Protein AF-A0A1R3IN70-F1 (afdb_monomer)

Organism: NCBI:txid93759

InterPro domains:
  IPR002815 Spo11/DNA topoisomerase VI subunit A [PR01550] (19-40)
  IPR002815 Spo11/DNA topoisomerase VI subunit A [PR01550] (51-67)
  IPR002815 Spo11/DNA topoisomerase VI subunit A [PTHR10848] (3-156)
  IPR004085 DNA topoisomerase VI, subunit A [PR01552] (25-45)
  IPR004085 DNA topoisomerase VI, subunit A [PR01552] (129-152)
  IPR034136 Topoisomerase 6 subunit A/Spo11, TOPRIM domain [PF21180] (3-152)
  IPR034136 Topoisomerase 6 subunit A/Spo11, TOPRIM domain [cd00223] (4-142)
  IPR036078 Spo11/DNA topoisomerase VI subunit A superfamily [SSF56726] (3-155)

Structure (mmCIF, N/CA/C/O backbone):
data_AF-A0A1R3IN70-F1
#
_entry.id   AF-A0A1R3IN70-F1
#
loop_
_atom_site.group_PDB
_atom_site.id
_atom_site.type_symbol
_atom_site.label_atom_id
_atom_site.label_alt_id
_atom_site.label_comp_id
_atom_site.label_asym_id
_atom_site.label_entity_id
_atom_site.labe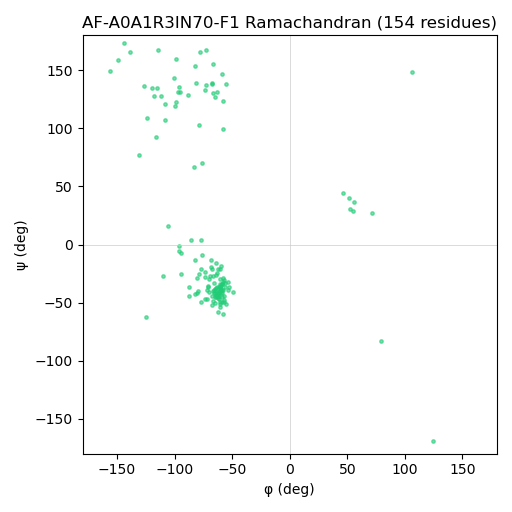l_seq_id
_atom_site.pdbx_PDB_ins_code
_atom_site.Cartn_x
_atom_site.Cartn_y
_atom_site.Cartn_z
_atom_site.occupancy
_atom_site.B_iso_or_equiv
_atom_site.auth_seq_id
_atom_site.auth_comp_id
_atom_site.auth_asym_id
_atom_site.auth_atom_id
_atom_site.pdbx_PDB_model_num
ATOM 1 N N . MET A 1 1 ? -3.339 13.122 -6.768 1.00 55.06 1 MET A N 1
ATOM 2 C CA . MET A 1 1 ? -4.687 13.752 -6.797 1.00 55.06 1 MET A CA 1
ATOM 3 C C . MET A 1 1 ? -5.665 12.988 -7.683 1.00 55.06 1 MET A C 1
ATOM 5 O O . MET A 1 1 ? -6.813 12.829 -7.290 1.00 55.06 1 MET A O 1
ATOM 9 N N . GLU A 1 2 ? -5.228 12.476 -8.835 1.00 73.19 2 GLU A N 1
ATOM 10 C CA . GLU A 1 2 ? -6.109 11.799 -9.799 1.00 73.19 2 GLU A CA 1
ATOM 11 C C . GLU A 1 2 ? -6.810 10.548 -9.251 1.00 73.19 2 GLU A C 1
ATOM 13 O O . GLU A 1 2 ? -8.000 10.366 -9.501 1.00 73.19 2 GLU A O 1
ATOM 18 N N . LEU A 1 3 ? -6.120 9.736 -8.441 1.00 82.44 3 LEU A N 1
ATOM 19 C CA . LEU A 1 3 ? -6.682 8.522 -7.842 1.00 82.44 3 LEU A CA 1
ATOM 20 C C . LEU A 1 3 ? -7.898 8.800 -6.946 1.00 82.44 3 LEU A C 1
ATOM 22 O O . LEU A 1 3 ? -8.958 8.202 -7.122 1.00 82.44 3 LEU A O 1
ATOM 26 N N . PHE A 1 4 ? -7.765 9.733 -6.002 1.00 86.44 4 PHE A N 1
ATOM 27 C CA . PHE A 1 4 ? -8.860 10.104 -5.106 1.00 86.44 4 PHE A CA 1
ATOM 28 C C . PHE A 1 4 ? -10.068 10.607 -5.900 1.00 86.44 4 PHE A C 1
ATOM 30 O O . PHE A 1 4 ? -11.185 10.120 -5.725 1.00 86.44 4 PHE A O 1
ATOM 37 N N . SER A 1 5 ? -9.833 11.541 -6.827 1.00 85.88 5 SER A N 1
ATOM 38 C CA . SER A 1 5 ? -10.886 12.070 -7.690 1.00 85.88 5 SER A CA 1
ATOM 39 C C . SER A 1 5 ? -11.545 10.970 -8.519 1.00 85.88 5 SER A C 1
ATOM 41 O O . SER A 1 5 ? -12.749 11.036 -8.756 1.00 85.88 5 SER A O 1
ATOM 43 N N . ARG A 1 6 ? -10.797 9.942 -8.935 1.00 85.00 6 ARG A N 1
ATOM 44 C CA . ARG A 1 6 ? -11.340 8.798 -9.667 1.00 85.00 6 ARG A CA 1
ATOM 45 C C . ARG A 1 6 ? -12.274 7.956 -8.805 1.00 85.00 6 ARG A C 1
ATOM 47 O O . ARG A 1 6 ? -13.414 7.736 -9.207 1.00 85.00 6 ARG A O 1
ATOM 54 N N . LEU A 1 7 ? -11.829 7.541 -7.619 1.00 88.12 7 LEU A N 1
ATOM 55 C CA . LEU A 1 7 ? -12.655 6.761 -6.690 1.00 88.12 7 LEU A CA 1
ATOM 56 C C . LEU A 1 7 ? -13.914 7.532 -6.267 1.00 88.12 7 LEU A C 1
ATOM 58 O O . LEU A 1 7 ? -14.991 6.946 -6.141 1.00 88.12 7 LEU A O 1
ATOM 62 N N . ALA A 1 8 ? -13.791 8.852 -6.102 1.00 88.69 8 ALA A N 1
ATOM 63 C CA . ALA A 1 8 ? -14.914 9.726 -5.796 1.00 88.69 8 ALA A CA 1
ATOM 64 C C . ALA A 1 8 ? -15.913 9.834 -6.963 1.00 88.69 8 ALA A C 1
ATOM 66 O O . ALA A 1 8 ? -17.119 9.723 -6.739 1.00 88.69 8 ALA A O 1
ATOM 67 N N . LYS A 1 9 ? -15.428 10.002 -8.205 1.00 87.69 9 LYS A N 1
ATOM 68 C CA . LYS A 1 9 ? -16.260 10.048 -9.425 1.00 87.69 9 LYS A CA 1
ATOM 69 C C . LYS A 1 9 ? -17.013 8.742 -9.658 1.00 87.69 9 LYS A C 1
ATOM 71 O O . LYS A 1 9 ? -18.203 8.773 -9.952 1.00 87.69 9 LYS A O 1
ATOM 76 N N . ASP A 1 10 ? -16.342 7.609 -9.467 1.00 86.75 10 ASP A N 1
ATOM 77 C CA . ASP A 1 10 ? -16.947 6.278 -9.590 1.00 86.75 10 ASP A CA 1
ATOM 78 C C . ASP A 1 10 ? -17.817 5.906 -8.364 1.00 86.75 10 ASP A C 1
ATOM 80 O O . ASP A 1 10 ? -18.344 4.795 -8.298 1.00 86.75 10 ASP A O 1
ATOM 84 N N . LYS A 1 11 ? -17.991 6.831 -7.400 1.00 88.38 11 LYS A N 1
ATOM 85 C CA . LYS A 1 11 ? -18.768 6.666 -6.158 1.00 88.38 11 LYS A CA 1
ATOM 86 C C . LYS A 1 11 ? -18.452 5.348 -5.450 1.00 88.38 11 LYS A C 1
ATOM 88 O O . LYS A 1 11 ? -19.353 4.644 -4.998 1.00 88.38 11 LYS A O 1
ATOM 93 N N . PHE A 1 12 ? -17.165 5.007 -5.358 1.00 89.25 12 PHE A N 1
ATOM 94 C CA . PHE A 1 12 ? -16.717 3.726 -4.805 1.00 89.25 12 PHE A CA 1
ATOM 95 C C . PHE A 1 12 ? -17.293 3.469 -3.401 1.00 89.25 12 PHE A C 1
ATOM 97 O O . PHE A 1 12 ? -17.766 2.368 -3.126 1.00 89.25 12 PHE A O 1
ATOM 104 N N . TYR A 1 13 ? -17.374 4.521 -2.581 1.00 89.38 13 TYR A N 1
ATOM 105 C CA . TYR A 1 13 ? -17.951 4.511 -1.233 1.00 89.38 13 TYR A CA 1
ATOM 106 C C . TYR A 1 13 ? -19.443 4.122 -1.167 1.00 89.38 13 TYR A C 1
ATOM 108 O O . TYR A 1 13 ? -19.910 3.689 -0.119 1.00 89.38 13 TYR A O 1
ATOM 116 N N . ASN A 1 14 ? -20.200 4.235 -2.267 1.00 88.31 14 ASN A N 1
ATOM 117 C CA . ASN A 1 14 ? -21.590 3.760 -2.331 1.00 88.31 14 ASN A CA 1
ATOM 118 C C . ASN A 1 14 ? -21.675 2.250 -2.569 1.00 88.31 14 ASN A C 1
ATOM 120 O O . ASN A 1 14 ? -22.653 1.616 -2.184 1.00 88.31 14 ASN A O 1
ATOM 124 N N . ARG A 1 15 ? -20.6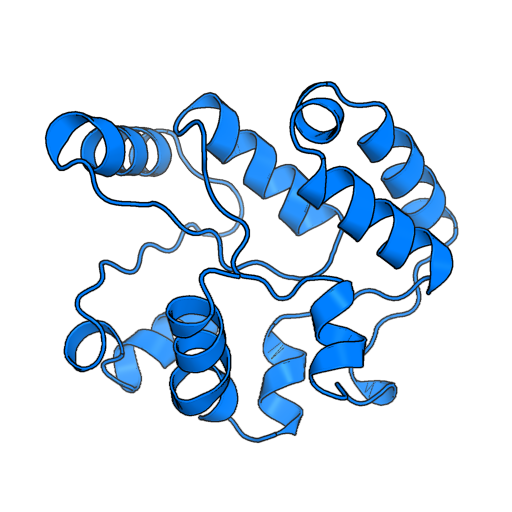78 1.678 -3.254 1.00 86.62 15 ARG A N 1
ATOM 125 C CA . ARG A 1 15 ? -20.630 0.246 -3.574 1.00 86.62 15 ARG A CA 1
ATOM 126 C C . ARG A 1 15 ? -19.964 -0.551 -2.455 1.00 86.62 15 ARG A C 1
ATOM 128 O O . ARG A 1 15 ? -20.383 -1.666 -2.167 1.00 86.62 15 ARG A O 1
ATOM 135 N N . PHE A 1 16 ? -18.946 0.038 -1.836 1.00 85.88 16 PHE A N 1
ATOM 136 C CA . PHE A 1 16 ? -18.258 -0.474 -0.659 1.00 85.88 16 PHE A CA 1
ATOM 137 C C . PHE A 1 16 ? -18.321 0.608 0.414 1.00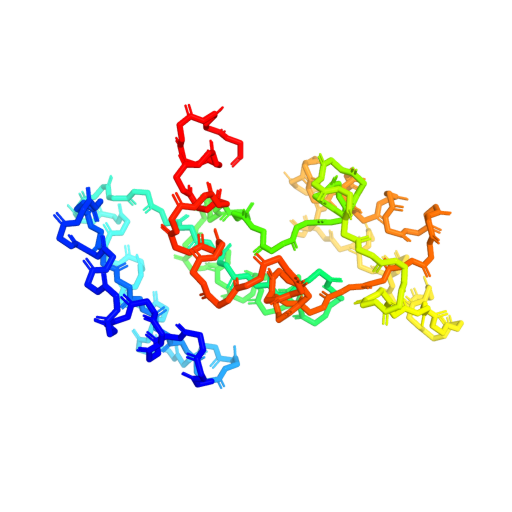 85.88 16 PHE A C 1
ATOM 139 O O . PHE A 1 16 ? -17.650 1.622 0.241 1.00 85.88 16 PHE A O 1
ATOM 146 N N . PRO A 1 17 ? -19.113 0.435 1.489 1.00 88.56 17 PRO A N 1
ATOM 147 C CA . PRO A 1 17 ? -19.213 1.420 2.560 1.00 88.56 17 PRO A CA 1
ATOM 148 C C . PRO A 1 17 ? -17.836 1.689 3.176 1.00 88.56 17 PRO A C 1
ATOM 150 O O . PRO A 1 17 ? -17.324 0.902 3.971 1.00 88.56 17 PRO A O 1
ATOM 153 N N . CYS A 1 18 ? -17.200 2.781 2.761 1.00 90.94 18 CYS A N 1
ATOM 154 C CA . CYS A 1 18 ? -15.849 3.132 3.171 1.00 90.94 18 CYS A CA 1
ATOM 155 C C . CYS A 1 18 ? -15.662 4.644 3.201 1.00 90.94 18 CYS A C 1
ATOM 157 O O . CYS A 1 18 ? -16.346 5.396 2.505 1.00 90.94 18 CYS A O 1
ATOM 159 N N . ILE A 1 19 ? -14.663 5.080 3.960 1.00 91.38 19 ILE A N 1
ATOM 160 C CA . ILE A 1 19 ? -14.248 6.477 4.026 1.00 91.38 19 ILE A CA 1
ATOM 161 C C . ILE A 1 19 ? -12.917 6.580 3.299 1.00 91.38 19 ILE A C 1
ATOM 163 O O . ILE A 1 19 ? -11.957 5.898 3.647 1.00 91.38 19 ILE A O 1
ATOM 167 N N . ILE A 1 20 ? -12.876 7.415 2.265 1.00 91.19 20 ILE A N 1
ATOM 168 C CA . ILE A 1 20 ? -11.674 7.621 1.461 1.00 91.19 20 ILE A CA 1
ATOM 169 C C . ILE A 1 20 ? -11.011 8.904 1.946 1.00 91.19 20 ILE A C 1
ATOM 171 O O . ILE A 1 20 ? -11.601 9.980 1.866 1.00 91.19 20 ILE A O 1
ATOM 175 N N . VAL A 1 21 ? -9.779 8.786 2.430 1.00 89.75 21 VAL A N 1
ATOM 176 C CA . VAL A 1 21 ? -8.956 9.912 2.879 1.00 89.75 21 VAL A CA 1
ATOM 177 C C . VAL A 1 21 ? -7.744 10.005 1.963 1.00 89.75 21 VAL A C 1
ATOM 179 O O . VAL A 1 21 ? -7.117 8.995 1.657 1.00 89.75 21 VAL A O 1
ATOM 182 N N . THR A 1 22 ? -7.408 11.211 1.515 1.00 87.38 22 THR A N 1
ATOM 183 C CA . THR A 1 22 ? -6.190 11.468 0.741 1.00 87.38 22 THR A CA 1
ATOM 184 C C . THR A 1 22 ? -5.301 12.430 1.513 1.00 87.38 22 THR A C 1
ATOM 186 O O . THR A 1 22 ? -5.737 13.518 1.876 1.00 87.38 22 THR A O 1
ATOM 189 N N . ALA A 1 23 ? -4.038 12.061 1.708 1.00 74.25 23 ALA A N 1
ATOM 190 C CA . ALA A 1 23 ? -2.991 13.010 2.067 1.00 74.25 23 ALA A CA 1
ATOM 191 C C . ALA A 1 23 ? -2.189 13.350 0.810 1.00 74.25 23 ALA A C 1
ATOM 193 O O . ALA A 1 23 ? -1.982 12.498 -0.056 1.00 74.25 23 ALA A O 1
ATOM 194 N N . LYS A 1 24 ? -1.757 14.602 0.678 1.00 72.19 24 LYS A N 1
ATOM 195 C CA . LYS A 1 24 ? -0.909 15.053 -0.432 1.00 72.19 24 LYS A CA 1
ATOM 196 C C . LYS A 1 24 ? 0.530 14.570 -0.200 1.00 72.19 24 LYS A C 1
ATOM 198 O O . LYS A 1 24 ? 1.391 15.390 0.091 1.00 72.19 24 LYS A O 1
ATOM 203 N N . TRP A 1 25 ? 0.768 13.262 -0.324 1.00 70.69 25 TRP A N 1
ATOM 204 C CA . TRP A 1 25 ? 2.045 12.576 -0.064 1.00 70.69 25 TRP A CA 1
ATOM 205 C C . TRP A 1 25 ? 2.322 12.329 1.415 1.00 70.69 25 TRP A C 1
ATOM 207 O O . TRP A 1 25 ? 2.030 11.247 1.918 1.00 70.69 25 TRP A O 1
ATOM 217 N N . GLN A 1 26 ? 2.847 13.327 2.124 1.00 76.19 26 GLN A N 1
ATOM 218 C CA . GLN A 1 26 ? 3.174 13.182 3.535 1.00 76.19 26 GLN A CA 1
ATOM 219 C C . GLN A 1 26 ? 1.955 13.544 4.389 1.00 76.19 26 GLN A C 1
ATOM 221 O O . GLN A 1 26 ? 1.362 14.608 4.183 1.00 76.19 26 GLN A O 1
ATOM 226 N N . PRO A 1 27 ? 1.550 12.687 5.340 1.00 79.00 27 PRO A N 1
ATOM 227 C CA . PRO A 1 27 ? 0.451 13.032 6.219 1.00 79.00 27 PRO A CA 1
ATOM 228 C C . PRO A 1 27 ? 0.813 14.196 7.125 1.00 79.00 27 PRO A C 1
ATOM 230 O O . PRO A 1 27 ? 1.827 14.161 7.829 1.00 79.00 27 PRO A O 1
ATOM 233 N N . ASP A 1 28 ? -0.067 15.187 7.171 1.00 85.69 28 ASP A N 1
ATOM 234 C CA . ASP A 1 28 ? -0.034 16.212 8.199 1.00 85.69 28 ASP A CA 1
ATOM 235 C C . ASP A 1 28 ? -0.505 15.648 9.550 1.00 85.69 28 ASP A C 1
ATOM 237 O O . ASP A 1 28 ? -1.058 14.548 9.662 1.00 85.69 28 ASP A O 1
ATOM 241 N N . VAL A 1 29 ? -0.265 16.411 10.617 1.00 85.56 29 VAL A N 1
ATOM 242 C CA . VAL A 1 29 ? -0.654 16.015 11.979 1.00 85.56 29 VAL A CA 1
ATOM 243 C C . VAL A 1 29 ? -2.165 15.769 12.066 1.00 85.56 29 VAL A C 1
ATOM 245 O O . VAL A 1 29 ? -2.590 14.810 12.708 1.00 85.56 29 VAL A O 1
ATOM 248 N N . ALA A 1 30 ? -2.969 16.593 11.388 1.00 89.00 30 ALA A N 1
ATOM 249 C CA . ALA A 1 30 ? -4.423 16.495 11.414 1.00 89.00 30 ALA A CA 1
ATOM 250 C C . ALA A 1 30 ? -4.926 15.183 10.794 1.00 89.00 30 ALA A C 1
ATOM 252 O O . ALA A 1 30 ? -5.738 14.497 11.416 1.00 89.00 30 ALA A O 1
ATOM 253 N N . THR A 1 31 ? -4.399 14.778 9.632 1.00 89.31 31 THR A N 1
ATOM 254 C CA . THR A 1 31 ? -4.778 13.512 8.985 1.00 89.31 31 THR A CA 1
ATOM 255 C C . THR A 1 31 ? -4.410 12.316 9.854 1.00 89.31 31 THR A C 1
ATOM 257 O O . THR A 1 31 ? -5.218 11.402 10.013 1.00 89.31 31 THR A O 1
ATOM 260 N N . ARG A 1 32 ? -3.227 12.327 10.485 1.00 88.62 32 ARG A N 1
ATOM 261 C CA . ARG A 1 32 ? -2.823 11.240 11.393 1.00 88.62 32 ARG A CA 1
ATOM 262 C C . ARG A 1 32 ? -3.742 11.126 12.605 1.00 88.62 32 ARG A C 1
ATOM 264 O O . ARG A 1 32 ? -4.157 10.026 12.962 1.00 88.62 32 ARG A O 1
ATOM 271 N N . LEU A 1 33 ? -4.092 12.254 13.225 1.00 89.12 33 LEU A N 1
ATOM 272 C CA . LEU A 1 33 ? -5.019 12.274 14.360 1.00 89.12 33 LEU A CA 1
ATOM 273 C C . LEU A 1 33 ? -6.424 11.826 13.958 1.00 89.12 33 LEU A C 1
ATOM 275 O O . LEU A 1 33 ? -7.071 11.104 14.716 1.00 89.12 33 LEU A O 1
ATOM 279 N N . PHE A 1 34 ? -6.879 12.216 12.767 1.00 91.00 34 PHE A N 1
ATOM 280 C CA . PHE A 1 34 ? -8.149 11.761 12.223 1.00 91.00 34 PHE A CA 1
ATOM 281 C C . PHE A 1 34 ? -8.158 10.238 12.065 1.00 91.00 34 PHE A C 1
ATOM 283 O O . PHE A 1 34 ? -9.013 9.579 12.650 1.00 91.00 34 PHE A O 1
ATOM 290 N N . LEU A 1 35 ? -7.168 9.659 11.377 1.00 90.75 35 LEU A N 1
ATOM 291 C CA . LEU A 1 35 ? -7.064 8.205 11.198 1.00 90.75 35 LEU A CA 1
ATOM 292 C C . LEU A 1 35 ? -6.980 7.455 12.533 1.00 90.75 35 LEU A C 1
ATOM 294 O O . LEU A 1 35 ? -7.685 6.460 12.716 1.00 90.75 35 LEU A O 1
ATOM 298 N N . LYS A 1 36 ? -6.213 7.983 13.496 1.00 89.81 36 LYS A N 1
ATOM 299 C CA . LYS A 1 36 ? -6.150 7.435 14.854 1.00 89.81 36 LYS A CA 1
ATOM 300 C C . LYS A 1 36 ? -7.534 7.391 15.501 1.00 89.81 36 LYS A C 1
ATOM 302 O O . LYS A 1 36 ? -7.918 6.339 15.997 1.00 89.81 36 LYS A O 1
ATOM 307 N N . LYS A 1 37 ? -8.311 8.480 15.440 1.00 91.38 37 LYS A N 1
ATOM 308 C CA . LYS A 1 37 ? -9.686 8.521 15.972 1.00 91.38 37 LYS A CA 1
ATOM 309 C C . LYS A 1 37 ? -10.607 7.522 15.273 1.00 91.38 37 LYS A C 1
ATOM 311 O O . LYS A 1 37 ? -11.326 6.794 15.951 1.00 91.38 37 LYS A O 1
ATOM 316 N N . MET A 1 38 ? -10.550 7.419 13.944 1.00 91.44 38 MET A N 1
ATOM 317 C CA . MET A 1 38 ? -11.355 6.443 13.192 1.00 91.44 38 MET A CA 1
ATOM 318 C C . MET A 1 38 ? -11.051 5.002 13.623 1.00 91.44 38 MET A C 1
ATOM 320 O O . MET A 1 38 ? -11.956 4.178 13.757 1.00 91.44 38 MET A O 1
ATOM 324 N N . LYS A 1 39 ? -9.779 4.700 13.890 1.00 89.75 39 LYS A N 1
ATOM 325 C CA . LYS A 1 39 ? -9.351 3.386 14.367 1.00 89.75 39 LYS A CA 1
ATOM 326 C C . LYS A 1 39 ? -9.726 3.149 15.832 1.00 89.75 39 LYS A C 1
ATOM 328 O O . LYS A 1 39 ? -10.240 2.083 16.147 1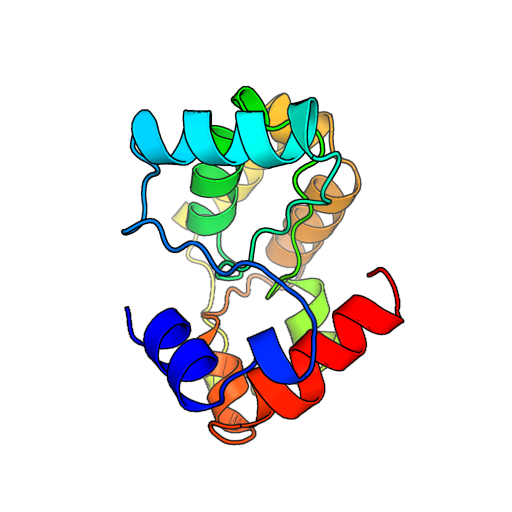.00 89.75 39 LYS A O 1
ATOM 333 N N . THR A 1 40 ? -9.479 4.097 16.738 1.00 89.69 40 THR A N 1
ATOM 334 C CA . THR A 1 40 ? -9.662 3.880 18.185 1.00 89.69 40 THR A CA 1
ATOM 335 C C . THR A 1 40 ? -11.106 4.051 18.642 1.00 89.69 40 THR A C 1
ATOM 337 O O . THR A 1 40 ? -11.584 3.262 19.450 1.00 89.69 40 THR A O 1
ATOM 340 N N . GLU A 1 41 ? -11.803 5.073 18.140 1.00 92.62 41 GLU A N 1
ATOM 341 C CA . GLU A 1 41 ? -13.166 5.413 18.567 1.00 92.62 41 GLU A CA 1
ATOM 342 C C . GLU A 1 41 ? -14.207 4.628 17.761 1.00 92.62 41 GLU A C 1
ATOM 344 O O . GLU A 1 41 ? -15.129 4.058 18.340 1.00 92.62 41 GLU A O 1
ATOM 349 N N . LEU A 1 42 ? -14.036 4.536 16.435 1.00 90.31 42 LEU A N 1
ATOM 350 C CA . LEU A 1 42 ? -14.992 3.851 15.553 1.00 90.31 42 LEU A CA 1
ATOM 351 C C . LEU A 1 42 ? -14.610 2.399 15.233 1.00 90.31 42 LEU A C 1
ATOM 353 O O . LEU A 1 42 ? -15.395 1.693 14.603 1.00 90.31 42 LEU A O 1
ATOM 357 N N . LYS A 1 43 ? -13.426 1.938 15.666 1.00 89.94 43 LYS A N 1
ATOM 358 C CA . LYS A 1 43 ? -12.926 0.566 15.446 1.00 89.94 43 LYS A CA 1
ATOM 359 C C . LYS A 1 43 ? -12.897 0.153 13.970 1.00 89.94 43 LYS A C 1
ATOM 361 O O . LYS A 1 43 ? -13.014 -1.028 13.648 1.00 89.94 43 LYS A O 1
ATOM 366 N N . LEU A 1 44 ? -12.725 1.119 13.067 1.00 90.69 44 LEU A N 1
ATOM 367 C CA . LEU A 1 44 ? -12.691 0.857 11.632 1.00 90.69 44 LEU A CA 1
ATOM 368 C C . LEU A 1 44 ? -11.303 0.361 11.196 1.00 90.69 44 LEU A C 1
ATOM 370 O O . LEU A 1 44 ? -10.287 0.893 11.657 1.00 90.69 44 LEU A O 1
ATOM 374 N N . PRO A 1 45 ? -11.221 -0.639 10.299 1.00 90.62 45 PRO A N 1
ATOM 375 C CA . PRO A 1 45 ? -9.955 -1.023 9.690 1.00 90.62 45 PRO A CA 1
ATOM 376 C C . PRO A 1 45 ? -9.447 0.097 8.773 1.00 90.62 45 PRO A C 1
ATOM 378 O O . PRO A 1 45 ? -10.218 0.707 8.032 1.00 90.62 45 PRO A O 1
ATOM 381 N N . VAL A 1 46 ? -8.138 0.354 8.819 1.00 91.12 46 VAL A N 1
ATOM 382 C CA . VAL A 1 46 ? -7.479 1.380 8.004 1.00 91.12 46 VAL A CA 1
ATOM 383 C C . VAL A 1 46 ? -6.583 0.693 6.984 1.00 91.12 46 VAL A C 1
ATOM 385 O O . VAL A 1 46 ? -5.756 -0.150 7.335 1.00 91.12 46 VAL A O 1
ATOM 388 N N . PHE A 1 47 ? -6.763 1.064 5.721 1.00 90.94 47 PHE A N 1
ATOM 389 C CA . PHE A 1 47 ? -6.032 0.516 4.588 1.00 90.94 47 PHE A CA 1
ATOM 390 C C . PHE A 1 47 ? -5.268 1.635 3.879 1.00 90.94 47 PHE A C 1
ATOM 392 O O . PHE A 1 47 ? -5.830 2.700 3.618 1.00 90.94 47 PHE A O 1
ATOM 399 N N . ALA A 1 48 ? -4.004 1.383 3.549 1.00 90.38 48 ALA A N 1
ATOM 400 C CA . ALA A 1 48 ? -3.164 2.252 2.740 1.00 90.38 48 ALA A CA 1
ATOM 401 C C . ALA A 1 48 ? -3.135 1.746 1.293 1.00 90.38 48 ALA A C 1
ATOM 403 O O . ALA A 1 48 ? -2.753 0.604 1.036 1.00 90.38 48 ALA A O 1
ATOM 404 N N . LEU A 1 49 ? -3.530 2.606 0.356 1.00 90.44 49 LEU A N 1
ATOM 405 C CA . LEU A 1 49 ? -3.417 2.377 -1.083 1.00 90.44 49 LEU A CA 1
ATOM 406 C C . LEU A 1 49 ? -2.317 3.305 -1.613 1.00 90.44 49 LEU A C 1
ATOM 408 O O . LEU A 1 49 ? -2.505 4.523 -1.636 1.00 90.44 49 LEU A O 1
ATOM 412 N N . MET A 1 50 ? -1.164 2.736 -1.955 1.00 88.94 50 MET A N 1
ATOM 413 C CA . MET A 1 50 ? 0.070 3.440 -2.315 1.00 88.94 50 MET A CA 1
ATOM 414 C C . MET A 1 50 ? 0.767 2.772 -3.505 1.00 88.94 50 MET A C 1
ATOM 416 O O . MET A 1 50 ? 0.442 1.647 -3.875 1.00 88.94 50 MET A O 1
ATOM 420 N N . ASP A 1 51 ? 1.717 3.470 -4.113 1.00 89.06 51 ASP A N 1
ATOM 421 C CA . ASP A 1 51 ? 2.519 2.907 -5.196 1.00 89.06 51 ASP A CA 1
ATOM 422 C C . ASP A 1 51 ? 3.424 1.772 -4.684 1.00 89.06 51 ASP A C 1
ATOM 424 O O . ASP A 1 51 ? 3.761 1.701 -3.497 1.00 89.06 51 ASP A O 1
ATOM 428 N N . SER A 1 52 ? 3.808 0.870 -5.587 1.00 88.00 52 SER A N 1
ATOM 429 C CA . SER A 1 52 ? 4.733 -0.229 -5.307 1.00 88.00 52 SER A CA 1
ATOM 430 C C . SER A 1 52 ? 6.172 0.270 -5.416 1.00 88.00 52 SER A C 1
ATOM 432 O O . SER A 1 52 ? 6.910 -0.122 -6.325 1.00 88.00 52 SER A O 1
ATOM 434 N N . ASP A 1 53 ? 6.560 1.162 -4.508 1.00 87.44 53 ASP A N 1
ATOM 435 C CA . ASP A 1 53 ? 7.903 1.726 -4.433 1.00 87.44 53 ASP A CA 1
ATOM 436 C C . ASP A 1 53 ? 8.365 1.967 -2.982 1.00 87.44 53 ASP A C 1
ATOM 438 O O . ASP A 1 53 ? 7.635 1.799 -1.998 1.00 87.44 53 ASP A O 1
ATOM 442 N N . LEU A 1 54 ? 9.633 2.355 -2.842 1.00 87.12 54 LEU A N 1
ATOM 443 C CA . LEU A 1 54 ? 10.251 2.613 -1.539 1.00 87.12 54 LEU A CA 1
ATOM 444 C C . LEU A 1 54 ? 9.681 3.861 -0.861 1.00 87.12 54 LEU A C 1
ATOM 446 O O . LEU A 1 54 ? 9.697 3.963 0.368 1.00 87.12 54 LEU A O 1
ATOM 450 N N . TYR A 1 55 ? 9.186 4.819 -1.645 1.00 85.50 55 TYR A N 1
ATOM 451 C CA . TYR A 1 55 ? 8.587 6.042 -1.124 1.00 85.50 55 TYR A CA 1
ATOM 452 C C . TYR A 1 55 ? 7.226 5.764 -0.480 1.00 85.50 55 TYR A C 1
ATOM 454 O O . TYR A 1 55 ? 6.952 6.296 0.597 1.00 85.50 55 TYR A O 1
ATOM 462 N N . GLY A 1 56 ? 6.418 4.882 -1.069 1.00 86.00 56 GLY A N 1
ATOM 463 C CA . GLY A 1 56 ? 5.153 4.404 -0.526 1.00 86.00 56 GLY A CA 1
ATOM 464 C C . GLY A 1 56 ? 5.337 3.784 0.854 1.00 86.00 56 GLY A C 1
ATOM 465 O O . GLY A 1 56 ? 4.692 4.205 1.813 1.00 86.00 56 GLY A O 1
ATOM 466 N N . LEU A 1 57 ? 6.304 2.874 1.000 1.00 86.19 57 LEU A N 1
ATOM 467 C CA . LEU A 1 57 ? 6.649 2.270 2.294 1.00 86.19 57 LEU A CA 1
ATOM 468 C C . LEU A 1 57 ? 7.140 3.297 3.327 1.00 86.19 57 LEU A C 1
ATOM 470 O O . LEU A 1 57 ? 6.725 3.249 4.487 1.00 86.19 57 LEU A O 1
ATOM 474 N N . LYS A 1 58 ? 7.963 4.272 2.920 1.00 86.19 58 LYS A N 1
ATOM 475 C CA . LYS A 1 58 ? 8.400 5.368 3.807 1.00 86.19 58 LYS A CA 1
ATOM 476 C C . LYS A 1 58 ? 7.248 6.261 4.263 1.00 86.19 58 LYS A C 1
ATOM 478 O O . LYS A 1 58 ? 7.240 6.730 5.395 1.00 86.19 58 LYS A O 1
ATOM 483 N N . ILE A 1 59 ? 6.275 6.527 3.400 1.00 86.75 59 ILE A N 1
ATOM 484 C CA . ILE A 1 59 ? 5.083 7.288 3.783 1.00 86.75 59 ILE A CA 1
ATOM 485 C C . ILE A 1 59 ? 4.209 6.449 4.721 1.00 86.75 59 ILE A C 1
ATOM 487 O O . ILE A 1 59 ? 3.693 6.973 5.709 1.00 86.75 59 ILE A O 1
ATOM 491 N N . MET A 1 60 ? 4.068 5.152 4.446 1.00 86.69 60 MET A N 1
ATOM 492 C CA . MET A 1 60 ? 3.295 4.227 5.272 1.00 86.69 60 MET A CA 1
ATOM 493 C C . MET A 1 60 ? 3.848 4.125 6.699 1.00 86.69 60 MET A C 1
ATOM 495 O O . MET A 1 60 ? 3.062 4.116 7.647 1.00 86.69 60 MET A O 1
ATOM 499 N N . SER A 1 61 ? 5.172 4.168 6.879 1.00 83.88 61 SER A N 1
ATOM 500 C CA . SER A 1 61 ? 5.791 4.173 8.213 1.00 83.88 61 SER A CA 1
ATOM 501 C C . SER A 1 61 ? 5.362 5.376 9.064 1.00 83.88 61 SER A C 1
ATOM 503 O O . SER A 1 61 ? 5.117 5.242 10.263 1.00 83.88 61 SER A O 1
ATOM 505 N N . ALA A 1 62 ? 5.162 6.546 8.447 1.00 83.88 62 ALA A N 1
ATOM 506 C CA . ALA A 1 62 ? 4.669 7.731 9.145 1.00 83.88 62 ALA A CA 1
ATOM 507 C C . ALA A 1 62 ? 3.221 7.570 9.647 1.00 83.88 62 ALA A C 1
ATOM 509 O O . ALA A 1 62 ? 2.831 8.211 10.628 1.00 83.88 62 ALA A O 1
ATOM 510 N N . TYR A 1 63 ? 2.419 6.728 8.987 1.00 82.44 63 TYR A N 1
ATOM 511 C CA . TYR A 1 63 ? 1.073 6.386 9.443 1.00 82.44 63 TYR A CA 1
ATOM 512 C C . TYR A 1 63 ? 1.088 5.328 10.537 1.00 82.44 63 TYR A C 1
ATOM 514 O O . TYR A 1 63 ? 0.364 5.500 11.519 1.00 82.44 63 TYR A O 1
ATOM 522 N N . ASP A 1 64 ? 1.927 4.300 10.404 1.00 79.50 64 ASP A N 1
ATOM 523 C CA . ASP A 1 64 ? 2.028 3.180 11.348 1.00 79.50 64 ASP A CA 1
ATOM 524 C C . ASP A 1 64 ? 2.333 3.650 12.782 1.00 79.50 64 ASP A C 1
ATOM 526 O O . ASP A 1 64 ? 1.719 3.191 13.743 1.00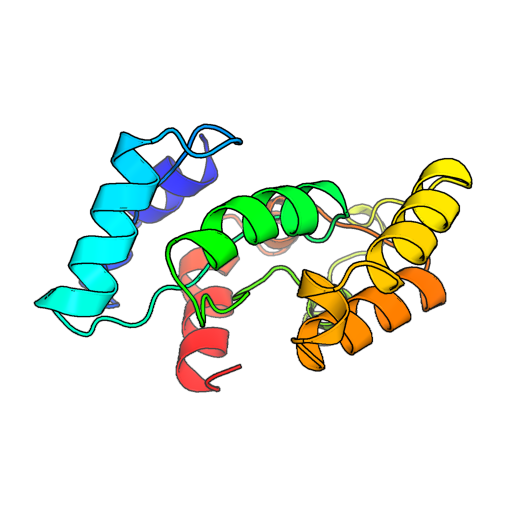 79.50 64 ASP A O 1
ATOM 530 N N . LEU A 1 65 ? 3.152 4.700 12.930 1.00 76.75 65 LEU A N 1
ATOM 531 C CA . LEU A 1 65 ? 3.429 5.337 14.228 1.00 76.75 65 LEU A CA 1
ATOM 532 C C . LEU A 1 65 ? 2.178 5.861 14.956 1.00 76.75 65 LEU A C 1
ATOM 534 O O . LEU A 1 65 ? 2.163 5.973 16.181 1.00 76.75 65 LEU A O 1
ATOM 538 N N . THR A 1 66 ? 1.137 6.244 14.215 1.00 77.56 66 THR A N 1
ATOM 539 C CA . THR A 1 66 ? -0.086 6.848 14.780 1.00 77.56 66 THR A CA 1
ATOM 540 C C . THR A 1 66 ? -1.300 5.938 14.703 1.00 77.56 66 THR A C 1
ATOM 542 O O . THR A 1 66 ? -2.208 6.058 15.528 1.00 77.56 66 THR A O 1
ATOM 545 N N . THR A 1 67 ? -1.302 5.041 13.724 1.00 81.88 67 THR A N 1
ATOM 546 C CA . THR A 1 67 ? -2.357 4.080 13.429 1.00 81.88 67 THR A CA 1
ATOM 547 C C . THR A 1 67 ? -1.695 2.711 13.271 1.00 81.88 67 THR A C 1
ATOM 549 O O . THR A 1 67 ? -1.496 2.271 12.137 1.00 81.88 67 THR A O 1
ATOM 552 N N . PRO A 1 68 ? -1.329 2.059 14.390 1.00 76.44 68 PRO A N 1
ATOM 553 C CA . PRO A 1 68 ? -0.774 0.714 14.341 1.00 76.44 68 PRO A CA 1
ATOM 554 C C . PRO A 1 68 ? -1.781 -0.234 13.675 1.00 76.44 68 PRO A C 1
ATOM 556 O O . PRO A 1 68 ? -3.002 -0.053 13.794 1.00 76.44 68 PRO A O 1
ATOM 559 N N . ASP A 1 69 ? -1.265 -1.225 12.953 1.00 81.00 69 ASP A N 1
ATOM 560 C CA . ASP A 1 69 ? -2.021 -2.181 12.127 1.00 81.00 69 ASP A CA 1
ATOM 561 C C . ASP A 1 69 ? -2.633 -1.587 10.847 1.00 81.00 69 ASP A C 1
ATOM 563 O O . ASP A 1 69 ? -3.672 -2.063 10.363 1.00 81.00 69 ASP A O 1
ATOM 567 N N . ILE A 1 70 ? -2.035 -0.530 10.290 1.00 87.44 70 ILE A N 1
ATOM 568 C CA . ILE A 1 70 ? -2.402 -0.081 8.946 1.00 87.44 70 ILE A CA 1
ATOM 569 C C . ILE A 1 70 ? -2.037 -1.165 7.924 1.00 87.44 70 ILE A C 1
ATOM 571 O O . ILE A 1 70 ? -0.911 -1.655 7.878 1.00 87.44 70 ILE A O 1
ATOM 575 N N . LYS A 1 71 ? -3.003 -1.564 7.092 1.00 88.00 71 LYS A N 1
ATOM 576 C CA . LYS A 1 71 ? -2.799 -2.626 6.098 1.00 88.00 71 LYS A CA 1
ATOM 577 C C . LYS A 1 71 ? -2.437 -2.048 4.739 1.00 88.00 71 LYS A C 1
ATOM 579 O O . LYS A 1 71 ? -3.149 -1.179 4.236 1.00 88.00 71 LYS A O 1
ATOM 584 N N . TRP A 1 72 ? -1.385 -2.568 4.114 1.00 89.69 72 TRP A N 1
ATOM 585 C CA . TRP A 1 72 ? -1.019 -2.197 2.748 1.00 89.69 72 TRP A CA 1
ATOM 586 C C . TRP A 1 72 ? -1.911 -2.931 1.740 1.00 89.69 72 TRP A C 1
ATOM 588 O O . TRP A 1 72 ? -1.727 -4.116 1.479 1.00 89.69 72 TRP A O 1
ATOM 598 N N . LEU A 1 73 ? -2.894 -2.220 1.185 1.00 90.12 73 LEU A N 1
ATOM 599 C CA . LEU A 1 73 ? -3.872 -2.760 0.230 1.00 90.12 73 LEU A CA 1
ATOM 600 C C . LEU A 1 73 ? -3.291 -2.916 -1.189 1.00 90.12 73 LEU A C 1
ATOM 602 O O . LEU A 1 73 ? -3.810 -3.670 -2.013 1.00 90.12 73 LEU A O 1
ATOM 606 N N . GLY A 1 74 ? -2.219 -2.182 -1.474 1.00 86.44 74 GLY A N 1
ATOM 607 C CA . GLY A 1 74 ? -1.438 -2.251 -2.703 1.00 86.44 74 GLY A CA 1
ATOM 608 C C . GLY A 1 74 ? -1.309 -0.903 -3.411 1.00 86.44 74 GLY A C 1
ATOM 609 O O . GLY A 1 74 ? -1.646 0.115 -2.812 1.00 86.44 74 GLY A O 1
ATOM 610 N N . ILE A 1 75 ? -0.810 -0.851 -4.648 1.00 90.75 75 ILE A N 1
ATOM 611 C CA . ILE A 1 75 ? -0.229 -1.995 -5.382 1.00 90.75 75 ILE A CA 1
ATOM 612 C C . ILE A 1 75 ? 1.006 -2.494 -4.638 1.00 90.75 75 ILE A C 1
ATOM 614 O O . ILE A 1 75 ? 1.856 -1.693 -4.259 1.00 90.75 75 ILE A O 1
ATOM 618 N N . ARG A 1 76 ? 1.087 -3.806 -4.413 1.00 91.81 76 ARG A N 1
ATOM 619 C CA . ARG A 1 76 ? 2.266 -4.443 -3.825 1.00 91.81 76 ARG A CA 1
ATOM 620 C C . ARG A 1 76 ? 3.153 -5.056 -4.915 1.00 91.81 76 ARG A C 1
ATOM 622 O O . ARG A 1 76 ? 2.647 -5.377 -5.991 1.00 91.81 76 ARG A O 1
ATOM 629 N N . PRO A 1 77 ? 4.441 -5.303 -4.644 1.00 91.44 77 PRO A N 1
ATOM 630 C CA . PRO A 1 77 ? 5.318 -6.054 -5.541 1.00 91.44 77 PRO A CA 1
ATOM 631 C C . PRO A 1 77 ? 4.715 -7.384 -6.017 1.00 91.44 77 PRO A C 1
ATOM 633 O O . PRO A 1 77 ? 4.778 -7.692 -7.205 1.00 91.44 77 PRO A O 1
ATOM 636 N N . SER A 1 78 ? 4.051 -8.131 -5.130 1.00 91.62 78 SER A N 1
ATOM 637 C CA . SER A 1 78 ? 3.361 -9.386 -5.469 1.00 91.62 78 SER A CA 1
ATOM 638 C C . SER A 1 78 ? 2.186 -9.210 -6.433 1.00 91.62 78 SER A C 1
ATOM 640 O O . SER A 1 78 ? 1.870 -10.119 -7.205 1.00 91.62 78 SER A O 1
ATOM 642 N N . ASP A 1 79 ? 1.566 -8.031 -6.442 1.00 91.75 79 ASP A N 1
ATOM 643 C CA . ASP A 1 79 ? 0.429 -7.720 -7.305 1.00 91.75 79 ASP A CA 1
ATOM 644 C C . ASP A 1 79 ? 0.842 -7.534 -8.764 1.00 91.75 79 ASP A C 1
ATOM 646 O O . ASP A 1 79 ? 0.027 -7.745 -9.663 1.00 91.75 79 ASP A O 1
ATOM 650 N N . LEU A 1 80 ? 2.109 -7.195 -9.013 1.00 89.44 80 LEU A N 1
ATOM 651 C CA . LEU A 1 80 ? 2.623 -7.020 -10.366 1.00 89.44 80 LEU A CA 1
ATOM 652 C C . LEU A 1 80 ? 2.507 -8.304 -11.175 1.00 89.44 80 LEU A C 1
ATOM 654 O O . LEU A 1 80 ? 1.969 -8.285 -12.282 1.00 89.44 80 LEU A O 1
ATOM 658 N N . ASP A 1 81 ? 2.959 -9.415 -10.602 1.00 89.38 81 ASP A N 1
ATOM 659 C CA . ASP A 1 81 ? 2.884 -10.722 -11.248 1.00 89.38 81 ASP A CA 1
ATOM 660 C C . ASP A 1 81 ? 1.488 -11.339 -11.113 1.00 89.38 81 ASP A C 1
ATOM 662 O O . ASP A 1 81 ? 0.964 -11.870 -12.088 1.00 89.38 81 ASP A O 1
ATOM 666 N N . LYS A 1 82 ? 0.833 -11.205 -9.949 1.00 90.12 82 LYS A N 1
ATOM 667 C CA . LYS A 1 82 ? -0.504 -11.777 -9.694 1.00 90.12 82 LYS A CA 1
ATOM 668 C C . LYS A 1 82 ? -1.586 -11.247 -10.640 1.00 90.12 82 LYS A C 1
ATOM 670 O O . LYS A 1 82 ? -2.495 -11.996 -10.990 1.00 90.12 82 LYS A O 1
ATOM 675 N N . TYR A 1 83 ? -1.521 -9.971 -11.019 1.00 89.62 83 TYR A N 1
ATOM 676 C CA . TYR A 1 83 ? -2.480 -9.347 -11.938 1.00 89.62 83 TYR A CA 1
ATOM 677 C C . TYR A 1 83 ? -1.901 -9.109 -13.336 1.00 89.62 83 TYR A C 1
ATOM 679 O O . TYR A 1 83 ? -2.474 -8.326 -14.088 1.00 89.62 83 TYR A O 1
ATOM 687 N N . GLU A 1 84 ? -0.776 -9.754 -13.667 1.00 89.69 84 GLU A N 1
ATOM 688 C CA . GLU A 1 84 ? -0.133 -9.685 -14.986 1.00 89.69 84 GLU A CA 1
ATOM 689 C C . GLU A 1 84 ? 0.088 -8.241 -15.471 1.00 89.69 84 GLU A C 1
ATOM 691 O O . GLU A 1 84 ? -0.107 -7.918 -16.644 1.00 89.69 84 GLU A O 1
ATOM 696 N N . ILE A 1 85 ? 0.488 -7.343 -14.559 1.00 89.44 85 ILE A N 1
ATOM 697 C CA . ILE A 1 85 ? 0.725 -5.934 -14.886 1.00 89.44 85 ILE A CA 1
ATOM 698 C C . ILE A 1 85 ? 1.797 -5.870 -15.988 1.00 89.44 85 ILE A C 1
ATOM 700 O O . ILE A 1 85 ? 2.896 -6.397 -15.769 1.00 89.44 85 ILE A O 1
ATOM 704 N N . PRO A 1 86 ? 1.519 -5.227 -17.143 1.00 89.25 86 PRO A N 1
ATOM 705 C CA . PRO A 1 86 ? 2.427 -5.214 -18.286 1.00 89.25 86 PRO A CA 1
ATOM 706 C C . PRO A 1 86 ? 3.822 -4.704 -17.923 1.00 89.25 86 PRO A C 1
ATOM 708 O O . PRO A 1 86 ? 3.946 -3.695 -17.230 1.00 89.25 86 PRO A O 1
ATOM 711 N N . GLU A 1 87 ? 4.874 -5.342 -18.444 1.00 87.56 87 GLU A N 1
ATOM 712 C CA . GLU A 1 87 ? 6.268 -4.980 -18.132 1.00 87.56 87 GLU A CA 1
ATOM 713 C C . GLU A 1 87 ? 6.589 -3.519 -18.489 1.00 87.56 87 GLU A C 1
ATOM 715 O O . GLU A 1 87 ? 7.316 -2.848 -17.767 1.00 87.56 87 GLU A O 1
ATOM 720 N N . GLN A 1 88 ? 5.960 -2.982 -19.537 1.00 88.44 88 GLN A N 1
ATOM 721 C CA . GLN A 1 88 ? 6.066 -1.573 -19.939 1.00 88.44 88 GLN A CA 1
ATOM 722 C C . GLN A 1 88 ? 5.545 -0.569 -18.893 1.00 88.44 88 GLN A C 1
ATOM 724 O O . GLN A 1 88 ? 5.895 0.605 -18.943 1.00 88.44 88 GLN A O 1
ATOM 729 N N . CYS A 1 89 ? 4.692 -1.015 -17.967 1.00 88.19 89 CYS A N 1
ATOM 730 C CA . CYS A 1 89 ? 4.189 -0.215 -16.850 1.00 88.19 89 CYS A CA 1
ATOM 731 C C . CYS A 1 89 ? 4.992 -0.448 -15.561 1.00 88.19 89 CYS A C 1
ATOM 733 O O . CYS A 1 89 ? 4.691 0.167 -14.538 1.00 88.19 89 CYS A O 1
ATOM 735 N N . ARG A 1 90 ? 5.992 -1.339 -15.599 1.00 90.94 90 ARG A N 1
ATOM 736 C CA . ARG A 1 90 ? 6.907 -1.607 -14.492 1.00 90.94 90 ARG A CA 1
ATOM 737 C C . ARG A 1 90 ? 8.176 -0.785 -14.682 1.00 90.94 90 ARG A C 1
ATOM 739 O O . ARG A 1 90 ? 8.748 -0.710 -15.767 1.00 90.94 90 ARG A O 1
ATOM 746 N N . LEU A 1 91 ? 8.633 -0.175 -13.603 1.00 90.62 91 LEU A N 1
ATOM 747 C CA . LEU A 1 91 ? 9.839 0.636 -13.567 1.00 90.62 91 LEU A CA 1
ATOM 748 C C . LEU A 1 91 ? 10.997 -0.220 -13.060 1.00 90.62 91 LEU A C 1
ATOM 750 O O . LEU A 1 91 ? 10.872 -0.900 -12.044 1.00 90.62 91 LEU A O 1
ATOM 754 N N . ARG A 1 92 ? 12.138 -0.193 -13.752 1.00 92.00 92 ARG A N 1
ATOM 755 C CA . ARG A 1 92 ? 13.350 -0.868 -13.269 1.00 92.00 92 ARG A CA 1
ATOM 756 C C . ARG A 1 92 ? 13.946 -0.084 -12.108 1.00 92.00 92 ARG A C 1
ATOM 758 O O . ARG A 1 92 ? 14.121 1.127 -12.211 1.00 92.00 92 ARG A O 1
ATOM 765 N N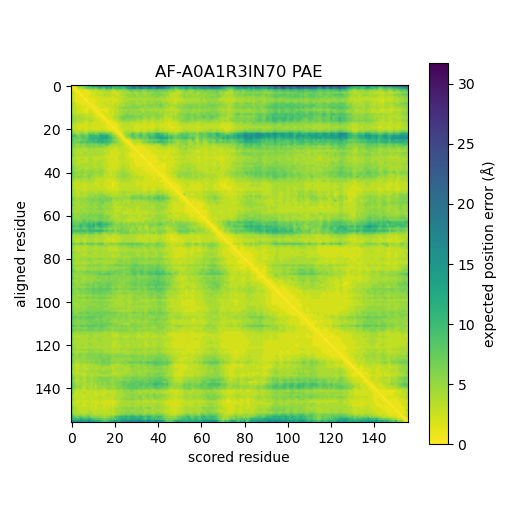 . MET A 1 93 ? 14.296 -0.787 -11.038 1.00 91.94 93 MET A N 1
ATOM 766 C CA . MET A 1 93 ? 15.001 -0.189 -9.909 1.00 91.94 93 MET A CA 1
ATOM 767 C C . MET A 1 93 ? 16.418 0.220 -10.310 1.00 91.94 93 MET A C 1
ATOM 769 O O . MET A 1 93 ? 17.132 -0.533 -10.980 1.00 91.94 93 MET A O 1
ATOM 773 N N . THR A 1 94 ? 16.844 1.393 -9.855 1.00 91.75 94 THR A N 1
ATOM 774 C CA . THR A 1 94 ? 18.241 1.820 -9.946 1.00 91.75 94 THR A CA 1
ATOM 775 C C . THR A 1 94 ? 19.086 1.149 -8.859 1.00 91.75 94 THR A C 1
ATOM 777 O O . THR A 1 94 ? 18.565 0.610 -7.881 1.00 91.75 94 THR A O 1
ATOM 780 N N . GLU A 1 95 ? 20.415 1.198 -8.979 1.00 91.94 95 GLU A N 1
ATOM 781 C CA . GLU A 1 95 ? 21.309 0.707 -7.916 1.00 91.94 95 GLU A CA 1
ATOM 782 C C . GLU A 1 95 ? 21.089 1.441 -6.586 1.00 91.94 95 GLU A C 1
ATOM 784 O O . GLU A 1 95 ? 21.170 0.835 -5.515 1.00 91.94 95 GLU A O 1
ATOM 789 N N . HIS A 1 96 ? 20.755 2.732 -6.661 1.00 90.62 96 HIS A N 1
ATOM 790 C CA . HIS A 1 96 ? 20.395 3.535 -5.500 1.00 90.62 96 HIS A CA 1
ATOM 791 C C . HIS A 1 96 ? 19.122 3.005 -4.828 1.00 90.62 96 HIS A C 1
ATOM 793 O O . HIS A 1 96 ? 19.100 2.851 -3.608 1.00 90.62 96 HIS A O 1
ATOM 799 N N . ASP A 1 97 ? 18.094 2.660 -5.608 1.00 90.31 97 ASP A N 1
ATOM 800 C CA . ASP A 1 97 ? 16.857 2.084 -5.071 1.00 90.31 97 ASP A CA 1
ATOM 801 C C . ASP A 1 97 ? 17.123 0.730 -4.419 1.00 90.31 97 ASP A C 1
ATOM 803 O O . ASP A 1 97 ? 16.664 0.472 -3.313 1.00 90.31 97 ASP A O 1
ATOM 807 N N . ILE A 1 98 ? 17.926 -0.127 -5.053 1.00 92.19 98 ILE A N 1
ATOM 808 C CA . ILE A 1 98 ? 18.289 -1.434 -4.488 1.00 92.19 98 ILE A CA 1
ATOM 809 C C . ILE A 1 98 ? 18.996 -1.265 -3.138 1.00 92.19 98 ILE A C 1
ATOM 811 O O . ILE A 1 98 ? 18.721 -2.016 -2.201 1.00 92.19 98 ILE A O 1
ATOM 815 N N . LYS A 1 99 ? 19.898 -0.285 -3.018 1.00 93.19 99 LYS A N 1
ATOM 816 C CA . LYS A 1 99 ? 20.555 0.022 -1.745 1.00 93.19 99 LYS A CA 1
ATOM 817 C C . LYS A 1 99 ? 19.545 0.519 -0.709 1.00 93.19 99 LYS A C 1
ATOM 819 O O . LYS A 1 99 ? 19.473 -0.046 0.375 1.00 93.19 99 LYS A O 1
ATOM 824 N N . ALA A 1 100 ? 18.717 1.497 -1.069 1.00 92.00 100 ALA A N 1
ATOM 825 C CA . ALA A 1 100 ? 17.708 2.052 -0.174 1.00 92.00 100 ALA A CA 1
ATOM 826 C C . ALA A 1 100 ? 16.678 1.005 0.286 1.00 92.00 100 ALA A C 1
ATOM 828 O O . ALA A 1 100 ? 16.219 1.065 1.421 1.00 92.00 100 ALA A O 1
ATOM 829 N N . ALA A 1 101 ? 16.327 0.039 -0.566 1.00 91.75 101 ALA A N 1
ATOM 830 C CA . ALA A 1 101 ? 15.439 -1.072 -0.234 1.00 91.75 101 ALA A CA 1
ATOM 831 C C . ALA A 1 101 ? 16.059 -2.022 0.799 1.00 91.75 101 ALA A C 1
ATOM 833 O O . ALA A 1 101 ? 15.372 -2.459 1.720 1.00 91.75 101 ALA A O 1
ATOM 834 N N . LYS A 1 102 ? 17.362 -2.309 0.676 1.00 93.06 102 LYS A N 1
ATOM 835 C CA . LYS A 1 102 ? 18.107 -3.083 1.679 1.00 93.06 102 LYS A CA 1
ATOM 836 C C . LYS A 1 102 ? 18.204 -2.337 3.005 1.00 93.06 102 LYS A C 1
ATOM 838 O O . LYS A 1 102 ? 17.985 -2.948 4.041 1.00 93.06 102 LYS A O 1
ATOM 843 N N . ASP A 1 103 ? 18.462 -1.032 2.969 1.00 92.69 103 ASP A N 1
ATOM 844 C CA . ASP A 1 103 ? 18.482 -0.207 4.179 1.00 92.69 103 ASP A CA 1
ATOM 845 C C . ASP A 1 103 ? 17.096 -0.210 4.862 1.00 92.69 103 ASP A C 1
ATOM 847 O O . ASP A 1 103 ? 17.000 -0.373 6.073 1.00 92.69 103 ASP A O 1
ATOM 851 N N . LEU A 1 104 ? 16.010 -0.136 4.080 1.00 91.00 104 LEU A N 1
ATOM 852 C CA . LEU A 1 104 ? 14.625 -0.235 4.565 1.00 91.00 104 LEU A CA 1
ATOM 853 C C . LEU A 1 104 ? 14.306 -1.581 5.229 1.00 91.00 104 LEU A C 1
ATOM 855 O O . LEU A 1 104 ? 13.560 -1.604 6.202 1.00 91.00 104 LEU A O 1
ATOM 859 N N . LEU A 1 105 ? 14.851 -2.694 4.730 1.00 92.25 105 LEU A N 1
ATOM 860 C CA . LEU A 1 105 ? 14.691 -4.010 5.363 1.00 92.25 105 LEU A CA 1
ATOM 861 C C . LEU A 1 105 ? 15.321 -4.072 6.758 1.00 92.25 105 LEU A C 1
ATOM 863 O O . LEU A 1 105 ? 14.894 -4.877 7.586 1.00 92.25 105 LEU A O 1
ATOM 867 N N . GLU A 1 106 ? 16.311 -3.221 7.032 1.00 92.44 106 GLU A N 1
ATOM 868 C CA . GLU A 1 106 ? 16.960 -3.160 8.336 1.00 92.44 106 GLU A CA 1
ATOM 869 C C . GLU A 1 106 ? 16.190 -2.320 9.368 1.00 92.44 106 GLU A C 1
ATOM 871 O O . GLU A 1 106 ? 16.455 -2.451 10.565 1.00 92.44 106 GLU A O 1
ATOM 876 N N . GLU A 1 107 ? 15.206 -1.530 8.935 1.00 90.38 107 GLU A N 1
ATOM 877 C CA . GLU A 1 107 ? 14.393 -0.664 9.791 1.00 90.38 107 GLU A CA 1
ATOM 878 C C . GLU A 1 107 ? 13.396 -1.453 10.656 1.00 90.38 107 GLU A C 1
ATOM 880 O O . GLU A 1 107 ? 12.678 -2.345 10.189 1.00 90.38 107 GLU A O 1
ATOM 885 N N . ASP A 1 108 ? 13.266 -1.065 11.928 1.00 87.69 108 ASP A N 1
ATOM 886 C CA . ASP A 1 108 ? 12.428 -1.775 12.904 1.00 87.69 108 ASP A CA 1
ATOM 887 C C . ASP A 1 108 ? 10.947 -1.840 12.507 1.00 87.69 108 ASP A C 1
ATOM 889 O O . ASP A 1 108 ? 10.267 -2.824 12.797 1.00 87.69 108 ASP A O 1
ATOM 893 N N . PHE A 1 109 ? 10.415 -0.801 11.856 1.00 84.56 109 PHE A N 1
ATOM 894 C CA . PHE A 1 109 ? 9.005 -0.770 11.445 1.00 84.56 109 PHE A CA 1
ATOM 895 C C . PHE A 1 109 ? 8.705 -1.765 10.313 1.00 84.56 109 PHE A C 1
ATOM 897 O O . PHE A 1 109 ? 7.596 -2.295 10.234 1.00 84.56 109 PHE A O 1
ATOM 904 N N . VAL A 1 110 ? 9.696 -2.045 9.458 1.00 88.56 110 VAL A N 1
ATOM 905 C CA . VAL A 1 110 ? 9.597 -3.067 8.412 1.00 88.56 110 VAL A CA 1
ATOM 906 C C . VAL A 1 110 ? 9.751 -4.444 9.036 1.00 88.56 110 VAL A C 1
ATOM 908 O O . VAL A 1 110 ? 8.885 -5.291 8.841 1.00 88.56 110 VAL A O 1
ATOM 911 N N . LYS A 1 111 ? 10.782 -4.652 9.864 1.00 89.06 111 LYS A N 1
ATOM 912 C CA . LYS A 1 111 ? 11.044 -5.936 10.539 1.00 89.06 111 LYS A CA 1
ATOM 913 C C . LYS A 1 111 ? 9.872 -6.432 11.387 1.00 89.06 111 LYS A C 1
ATOM 915 O O . LYS A 1 111 ? 9.650 -7.635 11.483 1.00 89.06 111 LYS A O 1
ATOM 920 N N . LYS A 1 112 ? 9.105 -5.517 11.986 1.00 87.81 112 LYS A N 1
ATOM 921 C CA . LYS A 1 112 ? 7.887 -5.839 12.751 1.00 87.81 112 LYS A CA 1
ATOM 922 C C . LYS A 1 112 ? 6.738 -6.367 11.891 1.00 87.81 112 LYS A C 1
ATOM 924 O O . LYS A 1 112 ? 5.836 -6.995 12.437 1.00 87.81 112 LYS A O 1
ATOM 929 N N . ASN A 1 113 ? 6.765 -6.131 10.580 1.00 87.81 113 ASN A N 1
ATOM 930 C CA . ASN A 1 113 ? 5.718 -6.508 9.638 1.00 87.81 113 ASN A CA 1
ATOM 931 C C . ASN A 1 113 ? 6.260 -7.529 8.620 1.00 87.81 113 ASN A C 1
ATOM 933 O O . ASN A 1 113 ? 6.752 -7.130 7.562 1.00 87.81 113 ASN A O 1
ATOM 937 N N . PRO A 1 114 ? 6.125 -8.847 8.880 1.00 89.75 114 PRO A N 1
ATOM 938 C CA . PRO A 1 114 ? 6.629 -9.897 7.989 1.00 89.75 114 PRO A CA 1
ATOM 939 C C . PRO A 1 114 ? 6.151 -9.754 6.540 1.00 89.75 114 PRO A C 1
ATOM 941 O O . PRO A 1 114 ? 6.924 -9.934 5.610 1.00 89.75 114 PRO A O 1
ATOM 944 N N . VAL A 1 115 ? 4.902 -9.316 6.347 1.00 89.25 115 VAL A N 1
ATOM 945 C CA . VAL A 1 115 ? 4.337 -9.065 5.013 1.00 89.25 115 VAL A CA 1
ATOM 946 C C . VAL A 1 115 ? 5.123 -7.985 4.264 1.00 89.25 115 VAL A C 1
ATOM 948 O O . VAL A 1 115 ? 5.364 -8.115 3.071 1.00 89.25 115 VAL A O 1
ATOM 951 N N . TRP A 1 116 ? 5.557 -6.918 4.940 1.00 90.44 116 TRP A N 1
ATOM 952 C CA . TRP A 1 116 ? 6.336 -5.852 4.297 1.00 90.44 116 TRP A CA 1
ATOM 953 C C . TRP A 1 116 ? 7.747 -6.322 3.954 1.00 90.44 116 TRP A C 1
ATOM 955 O O . TRP A 1 116 ? 8.269 -5.950 2.905 1.00 90.44 116 TRP A O 1
ATOM 965 N N . VAL A 1 117 ? 8.336 -7.168 4.803 1.00 92.31 117 VAL A N 1
ATOM 966 C CA . VAL A 1 117 ? 9.626 -7.820 4.542 1.00 92.31 117 VAL A CA 1
ATOM 967 C C . VAL A 1 117 ? 9.538 -8.708 3.300 1.00 92.31 117 VAL A C 1
ATOM 969 O O . VAL A 1 117 ? 10.394 -8.609 2.423 1.00 92.31 117 VAL A O 1
ATOM 972 N N . ASP A 1 118 ? 8.499 -9.536 3.190 1.00 93.06 118 ASP A N 1
ATOM 973 C CA . ASP A 1 118 ? 8.301 -10.435 2.048 1.00 93.06 118 ASP A CA 1
ATOM 974 C C . ASP A 1 118 ? 8.122 -9.659 0.737 1.00 93.06 118 ASP A C 1
ATOM 976 O O . ASP A 1 118 ? 8.766 -9.970 -0.268 1.00 93.06 118 ASP A O 1
ATOM 980 N N . GLU A 1 119 ? 7.312 -8.599 0.757 1.00 92.69 119 GLU A N 1
ATOM 981 C CA . GLU A 1 119 ? 7.101 -7.726 -0.401 1.00 92.69 119 GLU A CA 1
ATOM 982 C C . GLU A 1 119 ? 8.387 -6.983 -0.806 1.00 92.69 119 GLU A C 1
ATOM 984 O O . GLU A 1 119 ? 8.718 -6.923 -1.991 1.00 92.69 119 GLU A O 1
ATOM 989 N N . LEU A 1 120 ? 9.168 -6.468 0.152 1.00 92.31 120 LEU A N 1
ATOM 990 C CA . LEU A 1 120 ? 10.460 -5.828 -0.131 1.00 92.31 120 LEU A CA 1
ATOM 991 C C . LEU A 1 120 ? 11.499 -6.813 -0.677 1.00 92.31 120 LEU A C 1
ATOM 993 O O . LEU A 1 120 ? 12.241 -6.481 -1.602 1.00 92.31 120 LEU A O 1
ATOM 997 N N . ASN A 1 121 ? 11.543 -8.039 -0.154 1.00 93.94 121 ASN A N 1
ATOM 998 C CA . ASN A 1 121 ? 12.404 -9.091 -0.690 1.00 93.94 121 ASN A CA 1
ATOM 999 C C . ASN A 1 121 ? 12.005 -9.467 -2.120 1.00 93.94 121 ASN A C 1
ATOM 1001 O O . ASN A 1 121 ? 12.875 -9.663 -2.975 1.00 93.94 121 ASN A O 1
ATOM 1005 N N . LEU A 1 122 ? 10.701 -9.530 -2.407 1.00 93.69 122 LEU A N 1
ATOM 1006 C CA . LEU A 1 122 ? 10.203 -9.756 -3.758 1.00 93.69 122 LEU A CA 1
ATOM 1007 C C . LEU A 1 122 ? 10.588 -8.603 -4.693 1.00 93.69 122 LEU A C 1
ATOM 1009 O O . LEU A 1 122 ? 11.109 -8.863 -5.776 1.00 93.69 122 LEU A O 1
ATOM 1013 N N . MET A 1 123 ? 10.427 -7.355 -4.249 1.00 92.50 123 MET A N 1
ATOM 1014 C CA . MET A 1 123 ? 10.855 -6.156 -4.979 1.00 92.50 123 MET A CA 1
ATOM 1015 C C . MET A 1 123 ? 12.358 -6.194 -5.303 1.00 92.50 123 MET A C 1
ATOM 1017 O O . MET A 1 123 ? 12.756 -5.951 -6.440 1.00 92.50 123 MET A O 1
ATOM 1021 N N . LEU A 1 124 ? 13.206 -6.579 -4.344 1.00 93.12 124 LEU A N 1
ATOM 1022 C CA . LEU A 1 124 ? 14.651 -6.742 -4.552 1.00 93.12 124 LEU A CA 1
ATOM 1023 C C . LEU A 1 124 ? 15.000 -7.879 -5.522 1.00 93.12 124 LEU A C 1
ATOM 1025 O O . LEU A 1 124 ? 15.993 -7.787 -6.251 1.00 93.12 124 LEU A O 1
ATOM 1029 N N . LYS A 1 125 ? 14.204 -8.953 -5.529 1.00 93.75 125 LYS A N 1
ATOM 1030 C CA . LYS A 1 125 ? 14.385 -10.104 -6.418 1.00 93.75 125 LYS A CA 1
ATOM 1031 C C . LYS A 1 125 ? 14.012 -9.767 -7.861 1.00 93.75 125 LYS A C 1
ATOM 1033 O O . LYS A 1 125 ? 14.773 -10.097 -8.768 1.00 93.75 125 LYS A O 1
ATOM 1038 N N . THR A 1 126 ? 12.864 -9.126 -8.075 1.00 91.38 126 THR A N 1
ATOM 1039 C CA . THR A 1 126 ? 12.378 -8.739 -9.410 1.00 91.38 126 THR A CA 1
ATOM 1040 C C . THR A 1 126 ? 13.073 -7.486 -9.934 1.00 91.38 126 THR A C 1
ATOM 1042 O O . THR A 1 126 ? 13.186 -7.315 -11.146 1.00 91.38 126 THR A O 1
ATOM 1045 N N . LYS A 1 127 ? 13.583 -6.634 -9.033 1.00 92.38 127 LYS A N 1
ATOM 1046 C CA . LYS A 1 127 ? 14.166 -5.314 -9.323 1.00 92.38 127 LYS A CA 1
ATOM 1047 C C . LYS A 1 127 ? 13.189 -4.408 -10.079 1.00 92.38 127 LYS A C 1
ATOM 1049 O O . LYS A 1 127 ? 13.592 -3.648 -10.965 1.00 92.38 127 LYS A O 1
ATOM 1054 N N . GLN A 1 128 ? 11.905 -4.518 -9.742 1.00 91.44 128 GLN A N 1
ATOM 1055 C CA . GLN A 1 128 ? 10.809 -3.805 -10.391 1.00 91.44 128 GLN A CA 1
ATOM 1056 C C . GLN A 1 128 ? 9.950 -3.051 -9.372 1.00 91.44 128 GLN A C 1
ATOM 1058 O O . GLN A 1 128 ? 9.567 -3.601 -8.343 1.00 91.44 128 GLN A O 1
ATOM 1063 N N . ASN A 1 129 ? 9.602 -1.816 -9.724 1.00 89.88 129 ASN A N 1
ATOM 1064 C CA . ASN A 1 129 ? 8.628 -0.963 -9.050 1.00 89.88 129 ASN A CA 1
ATOM 1065 C C . ASN A 1 129 ? 7.428 -0.724 -9.974 1.00 89.88 129 ASN A C 1
ATOM 1067 O O . ASN A 1 129 ? 7.502 -0.973 -11.181 1.00 89.88 129 ASN A O 1
ATOM 1071 N N . ALA A 1 130 ? 6.337 -0.184 -9.438 1.00 90.56 130 ALA A N 1
ATOM 1072 C CA . ALA A 1 130 ? 5.234 0.296 -10.263 1.00 90.56 130 ALA A CA 1
ATOM 1073 C C . ALA A 1 130 ? 4.389 1.353 -9.562 1.00 90.56 130 ALA A C 1
ATOM 1075 O O . ALA A 1 130 ? 4.175 1.307 -8.353 1.00 90.56 130 ALA A O 1
ATOM 1076 N N . GLU A 1 131 ? 3.837 2.255 -10.360 1.00 89.81 131 GLU A N 1
ATOM 1077 C CA . GLU A 1 131 ? 2.833 3.213 -9.913 1.00 89.81 131 GLU A CA 1
ATOM 1078 C C . GLU A 1 131 ? 1.442 2.571 -9.901 1.00 89.81 131 GLU A C 1
ATOM 1080 O O . GLU A 1 131 ? 1.136 1.700 -10.719 1.00 89.81 131 GLU A O 1
ATOM 1085 N N . ILE A 1 132 ? 0.536 3.068 -9.057 1.00 88.88 132 ILE A N 1
ATOM 1086 C CA . ILE A 1 132 ? -0.881 2.677 -9.061 1.00 88.88 132 ILE A CA 1
ATOM 1087 C C . ILE A 1 132 ? -1.510 2.842 -10.447 1.00 88.88 132 ILE A C 1
ATOM 1089 O O . ILE A 1 132 ? -2.390 2.069 -10.840 1.00 88.88 132 ILE A O 1
ATOM 1093 N N . GLN A 1 133 ? -1.043 3.830 -11.213 1.00 87.25 133 GLN A N 1
ATOM 1094 C CA . GLN A 1 133 ? -1.521 4.091 -12.567 1.00 87.25 133 GLN A CA 1
ATOM 1095 C C . GLN A 1 133 ? -1.223 2.954 -13.547 1.00 87.25 133 GLN A C 1
ATOM 1097 O O . GLN A 1 133 ? -1.895 2.866 -14.573 1.00 87.25 133 GLN A O 1
ATOM 1102 N N . ALA A 1 134 ? -0.318 2.028 -13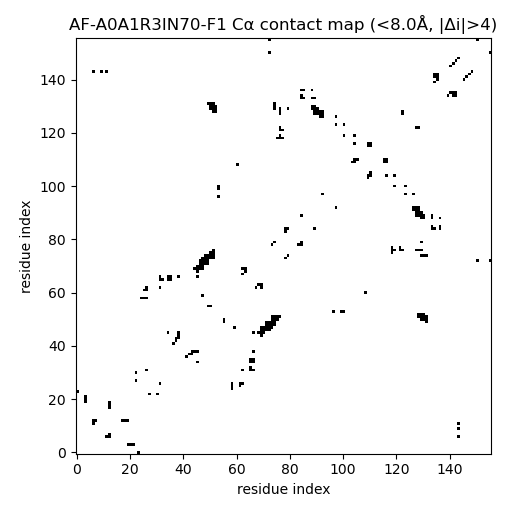.218 1.00 88.62 134 ALA A N 1
ATOM 1103 C CA . ALA A 1 134 ? -0.097 0.822 -14.008 1.00 88.62 134 ALA A CA 1
ATOM 1104 C C . ALA A 1 134 ? -1.382 -0.011 -14.166 1.00 88.62 134 ALA A C 1
ATOM 1106 O O . ALA A 1 134 ? -1.596 -0.616 -15.214 1.00 88.62 134 ALA A O 1
ATOM 1107 N N . LEU A 1 135 ? -2.298 0.022 -13.188 1.00 88.12 135 LEU A N 1
ATOM 1108 C CA . LEU A 1 135 ? -3.601 -0.654 -13.286 1.00 88.12 135 LEU A CA 1
ATOM 1109 C C . LEU A 1 135 ? -4.524 -0.035 -14.339 1.00 88.12 135 LEU A C 1
ATOM 1111 O O . LEU A 1 135 ? -5.435 -0.707 -14.822 1.00 88.12 135 LEU A O 1
ATOM 1115 N N . SER A 1 136 ? -4.292 1.222 -14.723 1.00 86.50 136 SER A N 1
ATOM 1116 C CA . SER A 1 136 ? -5.040 1.879 -15.796 1.00 86.50 136 SER A CA 1
ATOM 1117 C C . SER A 1 136 ? -4.730 1.280 -17.173 1.00 86.50 136 SER A C 1
ATOM 1119 O O . SER A 1 136 ? -5.504 1.514 -18.100 1.00 86.50 136 SER A O 1
ATOM 1121 N N . SER A 1 137 ? -3.674 0.463 -17.309 1.00 86.44 137 SER A N 1
ATOM 1122 C CA . SER A 1 137 ? -3.393 -0.311 -18.532 1.00 86.44 137 SER A CA 1
ATOM 1123 C C . SER A 1 137 ? -4.516 -1.296 -18.883 1.00 86.44 137 SER A C 1
ATOM 1125 O O . SER A 1 137 ? -4.798 -1.510 -20.059 1.00 86.44 137 SER A O 1
ATOM 1127 N N . PHE A 1 138 ? -5.238 -1.805 -17.879 1.00 85.25 138 PHE A N 1
ATOM 1128 C CA . PHE A 1 138 ? -6.440 -2.632 -18.046 1.00 85.25 138 PHE A CA 1
ATOM 1129 C C . PHE A 1 138 ? -7.731 -1.806 -18.200 1.00 85.25 138 PHE A C 1
ATOM 1131 O O . PHE A 1 138 ? -8.835 -2.349 -18.260 1.00 85.25 138 PHE A O 1
ATOM 1138 N N . GLY A 1 139 ? -7.607 -0.478 -18.238 1.00 87.06 139 GLY A N 1
ATOM 1139 C CA . GLY A 1 139 ? -8.697 0.486 -18.308 1.00 87.06 139 GLY A CA 1
ATOM 1140 C C . GLY A 1 139 ? -8.937 1.227 -16.991 1.00 87.06 139 GLY A C 1
ATOM 1141 O O . GLY A 1 139 ? -8.800 0.692 -15.894 1.00 87.06 139 GLY A O 1
ATOM 1142 N N . PHE A 1 140 ? -9.395 2.478 -17.092 1.00 83.06 140 PHE A N 1
ATOM 1143 C CA . PHE A 1 140 ? -9.556 3.389 -15.946 1.00 83.06 140 PHE A CA 1
ATOM 1144 C C . PHE A 1 140 ? -10.511 2.908 -14.841 1.00 83.06 140 PHE A C 1
ATOM 1146 O O . PHE A 1 140 ? -10.507 3.447 -13.736 1.00 83.06 140 PHE A O 1
ATOM 1153 N N . GLN A 1 141 ? -11.381 1.940 -15.139 1.00 85.88 141 GLN A N 1
ATOM 1154 C CA . GLN A 1 141 ? -12.317 1.372 -14.167 1.00 85.88 141 GLN A CA 1
ATOM 1155 C C . GLN A 1 141 ? -11.7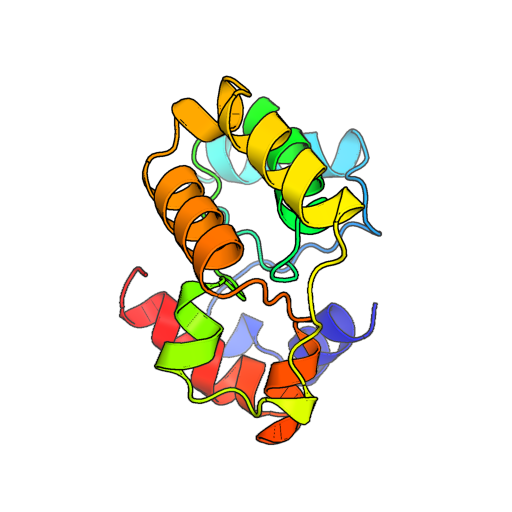87 0.108 -13.487 1.00 85.88 141 GLN A C 1
ATOM 1157 O O . GLN A 1 141 ? -12.421 -0.354 -12.539 1.00 85.88 141 GLN A O 1
ATOM 1162 N N . TYR A 1 142 ? -10.649 -0.439 -13.924 1.00 89.62 142 TYR A N 1
ATOM 1163 C CA . TYR A 1 142 ? -10.111 -1.688 -13.391 1.00 89.62 142 TYR A CA 1
ATOM 1164 C C . TYR A 1 142 ? -9.841 -1.595 -11.888 1.00 89.62 142 TYR A C 1
ATOM 1166 O O . TYR A 1 142 ? -10.271 -2.457 -11.121 1.00 89.62 142 TYR A O 1
ATOM 1174 N N . LEU A 1 143 ? -9.229 -0.495 -11.444 1.00 89.69 143 LEU A N 1
ATOM 1175 C CA . LEU A 1 143 ? -8.939 -0.272 -10.033 1.00 89.69 143 LEU A CA 1
ATOM 1176 C C . LEU A 1 143 ? -10.205 -0.302 -9.140 1.00 89.69 143 LEU A C 1
ATOM 1178 O O . LEU A 1 143 ? -10.289 -1.168 -8.265 1.00 89.69 143 LEU A O 1
ATOM 1182 N N . PRO A 1 144 ? -11.217 0.572 -9.341 1.00 89.31 144 PRO A N 1
ATOM 1183 C CA . PRO A 1 144 ? -12.416 0.586 -8.498 1.00 89.31 144 PRO A CA 1
ATOM 1184 C C . PRO A 1 144 ? -13.381 -0.581 -8.739 1.00 89.31 144 PRO A C 1
ATOM 1186 O O . PRO A 1 144 ? -14.140 -0.932 -7.834 1.00 89.31 144 PRO A O 1
ATOM 1189 N N . LYS A 1 145 ? -13.427 -1.167 -9.945 1.00 88.62 145 LYS A N 1
ATOM 1190 C CA . LYS A 1 145 ? -14.412 -2.215 -10.266 1.00 88.62 145 LYS A CA 1
ATOM 1191 C C . LYS A 1 145 ? -13.904 -3.636 -10.070 1.00 88.62 145 LYS A C 1
ATOM 1193 O O . LYS A 1 145 ? -14.749 -4.496 -9.811 1.00 88.62 145 LYS A O 1
ATOM 1198 N N . THR A 1 146 ? -12.593 -3.854 -10.149 1.00 89.81 146 THR A N 1
ATOM 1199 C CA . THR A 1 146 ? -11.984 -5.189 -10.165 1.00 89.81 146 THR A CA 1
ATOM 1200 C C . THR A 1 146 ? -10.938 -5.338 -9.067 1.00 89.81 146 THR A C 1
ATOM 1202 O O . THR A 1 146 ? -11.152 -6.121 -8.146 1.00 89.81 146 THR A O 1
ATOM 1205 N N . TYR A 1 147 ? -9.863 -4.548 -9.094 1.00 91.31 147 TYR A N 1
ATOM 1206 C CA . TYR A 1 147 ? -8.722 -4.717 -8.189 1.00 91.31 147 TYR A CA 1
ATOM 1207 C C . TYR A 1 147 ? -9.094 -4.542 -6.706 1.00 91.31 147 TYR A C 1
ATOM 1209 O O . TYR A 1 147 ? -8.944 -5.479 -5.922 1.00 91.31 147 TYR A O 1
ATOM 1217 N N . LEU A 1 148 ? -9.645 -3.379 -6.320 1.00 91.44 148 LEU A N 1
ATOM 1218 C CA . LEU A 1 148 ? -9.997 -3.113 -4.916 1.00 91.44 148 LEU A CA 1
ATOM 1219 C C . LEU A 1 148 ? -11.061 -4.093 -4.391 1.00 91.44 148 LEU A C 1
ATOM 1221 O O . LEU A 1 148 ? -10.868 -4.645 -3.308 1.00 91.44 148 LEU A O 1
ATOM 1225 N N . PRO A 1 149 ? -12.156 -4.382 -5.128 1.00 90.88 149 PRO A N 1
ATOM 1226 C CA . PRO A 1 149 ? -13.125 -5.390 -4.703 1.00 90.88 149 PRO A CA 1
ATOM 1227 C C . PRO A 1 149 ? -12.537 -6.789 -4.503 1.00 90.88 149 PRO A C 1
ATOM 1229 O O . PRO A 1 149 ? -12.954 -7.484 -3.578 1.00 90.88 149 PRO A O 1
ATOM 1232 N N . LEU A 1 150 ? -11.606 -7.219 -5.363 1.00 90.75 150 LEU A N 1
ATOM 1233 C CA . LEU A 1 150 ? -10.959 -8.527 -5.240 1.00 90.75 150 LEU A CA 1
ATOM 1234 C C . LEU A 1 150 ? -10.082 -8.588 -3.989 1.00 90.75 150 LEU A C 1
ATOM 1236 O O . LEU A 1 150 ? -10.248 -9.509 -3.194 1.00 90.75 150 LEU A O 1
ATOM 1240 N N . LYS A 1 151 ? -9.231 -7.578 -3.778 1.00 90.12 151 LYS A N 1
ATOM 1241 C CA . LYS A 1 151 ? -8.377 -7.455 -2.587 1.00 90.12 151 LYS A CA 1
ATOM 1242 C C . LYS A 1 151 ? -9.181 -7.491 -1.291 1.00 90.12 151 LYS A C 1
ATOM 1244 O O . LYS A 1 151 ? -8.944 -8.326 -0.424 1.00 90.12 151 LYS A O 1
ATOM 1249 N N . LEU A 1 152 ? -10.216 -6.652 -1.205 1.00 87.62 152 LEU A N 1
ATOM 1250 C CA . LEU A 1 152 ? -11.062 -6.560 -0.013 1.00 87.62 152 LEU A CA 1
ATOM 1251 C C . LEU A 1 152 ? -11.813 -7.868 0.283 1.00 87.62 152 LEU A C 1
ATOM 1253 O O . LEU A 1 152 ? -11.966 -8.229 1.447 1.00 87.62 152 LEU A O 1
ATOM 1257 N N . LYS A 1 153 ? -12.266 -8.599 -0.746 1.00 86.50 153 LYS A N 1
ATOM 1258 C CA . LYS A 1 153 ? -12.924 -9.907 -0.571 1.00 86.50 153 LYS A CA 1
ATOM 1259 C C . LYS A 1 153 ? -11.959 -11.010 -0.147 1.00 86.50 153 LYS A C 1
ATOM 1261 O O . LYS A 1 153 ? -12.355 -11.879 0.621 1.00 86.50 153 LYS A O 1
ATOM 1266 N N . GLN A 1 154 ? -10.731 -10.983 -0.658 1.00 84.31 154 GLN A N 1
ATOM 1267 C CA . GLN A 1 154 ? -9.694 -11.962 -0.324 1.00 84.31 154 GLN A CA 1
ATOM 1268 C C . GLN A 1 154 ? -9.075 -11.715 1.059 1.00 84.31 154 GLN A C 1
ATOM 1270 O O . GLN A 1 154 ? -8.350 -12.577 1.541 1.00 84.31 154 GLN A O 1
ATOM 1275 N N . GLN A 1 155 ? -9.390 -10.578 1.698 1.00 79.00 155 GLN A N 1
ATOM 1276 C CA . GLN A 1 155 ? -8.740 -10.113 2.931 1.00 79.00 155 GLN A CA 1
ATOM 1277 C C . GLN A 1 155 ? -7.211 -10.071 2.805 1.00 79.00 155 GLN A C 1
ATOM 1279 O O . GLN A 1 155 ? -6.495 -10.251 3.791 1.00 79.00 155 GLN A O 1
ATOM 1284 N N . ASP A 1 156 ? -6.764 -9.828 1.575 1.00 62.19 156 ASP A N 1
ATOM 1285 C CA . ASP A 1 156 ? -5.374 -9.789 1.142 1.00 62.19 156 ASP A CA 1
ATOM 1286 C C . ASP A 1 156 ? -4.755 -8.413 1.403 1.00 62.19 156 ASP A C 1
ATOM 1288 O O . ASP A 1 156 ? -5.429 -7.390 1.130 1.00 62.19 156 ASP A O 1
#

Solvent-accessible surface area (backbone atoms only — not comparable to full-atom values): 8975 Å² total; per-residue (Å²): 114,69,66,64,56,46,43,58,72,70,41,42,46,79,80,47,90,59,86,90,83,86,60,88,75,64,71,52,72,66,57,43,51,48,52,28,45,43,37,70,76,67,64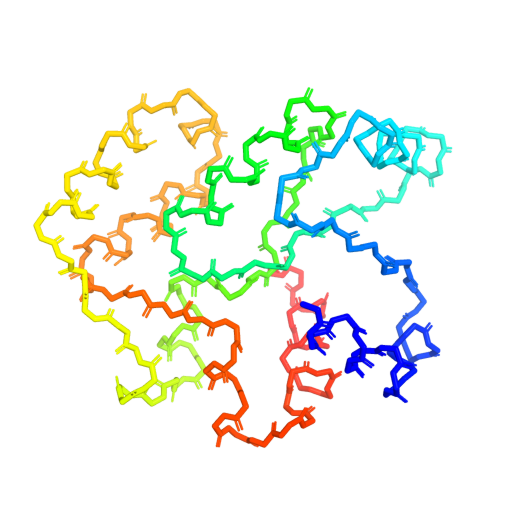,46,89,53,72,44,78,38,38,24,47,73,64,36,54,57,45,47,52,68,44,38,80,56,33,71,82,58,39,75,63,22,49,42,46,67,47,39,69,76,67,63,50,56,70,92,50,43,40,74,57,49,73,66,50,54,50,52,51,55,54,47,58,71,34,68,78,33,62,74,32,64,70,54,44,52,36,50,52,47,25,64,71,70,38,45,29,35,52,59,67,42,48,41,77,77,34,84,54,33,48,77,71,44,50,53,54,49,34,66,72,68,74,86

Radius of gyration: 15.45 Å; Cα contacts (8 Å, |Δi|>4): 162; chains: 1; bounding box: 43×28×38 Å

pLDDT: mean 87.85, std 5.45, range [55.06, 93.94]

Foldseek 3Di:
DVVLVLCVVVVLCVVPVDDDDDDPLADDPVNLVVLLCCCPVVVDAAEDEWWQAPSSVVRVLNNCVRHPPHHHLDPFLVVCVVVVQDVVQKDAADPVRLVSLVVVLVDPSQVVPVVSNVRSVSCNVVSITGGPCSLCVVPSCCVSPPSSVVSVVVVD

Mean predicted aligned error: 4.64 Å

Sequence (156 aa):
MELFSRLAKDKFYNRFPCIIVTAKWQPDVATRLFLKKMKTELKLPVFALMDSDLYGLKIMSAYDLTTPDIKWLGIRPSDLDKYEIPEQCRLRMTEHDIKAAKDLLEEDFVKKNPVWVDELNLMLKTKQNAEIQALSSFGFQYLPKTYLPLKLKQQD

Nearest PDB structures (foldseek):
  1d3y-assembly1_B  TM=9.205E-01  e=1.683E-11  Methanocaldococcus jannaschii
  1d3y-assembly1_A  TM=9.252E-01  e=2.522E-11  Methanocaldococcus jannaschii
  2zbk-assembly2_G  TM=9.350E-01  e=1.375E-08  Saccharolobus shibatae
  2q2e-assembly1_A-2  TM=8.991E-01  e=5.195E-08  Methanosarcina mazei
  6muu-assembly1_B  TM=1.384E-01  e=9.999E+00  Thermococcus onnurineus

Secondary structure (DSSP, 8-state):
-HHHHHHHHTTHHHHS-------SSSPPHHHHHHHHHHHHTS----EEE--BSHHHHHHHHHHHTTSTT-EEEE--HHHHHHTT--GGGEEEPPHHHHHHHHHHHHSHHHHT-HHHHHHHHHHHHHTEEE-GGGGGGG-TTHIIIIIHHHHHHHT-